Protein AF-A0A7X8MUZ9-F1 (afdb_monomer_lite)

Organism: NCBI:txid1610489

Sequence (87 aa):
MGTVYRAAQLADLGIGRRQRDALVREGRLHRVEHGVYCTERAEGELLLKAVAVTRPHLVFAGATARQIYDGKTITTPLKGQVARPNT

Foldseek 3Di:
DKDKDFLVRCVVVVCHPVNQVVCCVVQCWPDLDVRMIIRHHCFFVSVVVRVCVVCVQKDFDDPQVVCVVVVHGHDPPTHTDGDDPPD

Secondary structure (DSSP, 8-state):
---EEEHHHHHHTT--HHHHHHHHHTTSSEEEETTEEESS---HHHHHHHHHHH-TT-EE-HHHHHHHHTTPPP-SSP-EE-PPP--

pLDDT: mean 93.83, std 5.76, range [57.22, 97.75]

Radius of gyration: 14.66 Å; chains: 1; bounding box: 34×20×42 Å

Structure (mmCIF, N/CA/C/O backbone):
data_AF-A0A7X8MUZ9-F1
#
_entry.id   AF-A0A7X8MUZ9-F1
#
loop_
_atom_site.group_PDB
_atom_site.id
_atom_site.type_symbol
_atom_site.label_atom_id
_atom_site.label_alt_id
_atom_site.label_comp_id
_atom_site.label_asym_id
_atom_site.label_entity_id
_atom_site.label_seq_id
_atom_site.pdbx_PDB_ins_code
_atom_site.Cartn_x
_atom_site.Cartn_y
_atom_site.Cartn_z
_atom_site.occupancy
_atom_site.B_iso_or_equiv
_atom_site.auth_seq_id
_atom_site.auth_comp_id
_atom_site.auth_asym_id
_atom_site.auth_atom_id
_atom_site.pdbx_PDB_model_num
ATOM 1 N N . MET A 1 1 ? 9.332 -3.553 7.784 1.00 73.25 1 MET A N 1
ATOM 2 C CA . MET A 1 1 ? 8.801 -3.708 6.412 1.00 73.25 1 MET A CA 1
ATOM 3 C C . MET A 1 1 ? 7.295 -3.680 6.551 1.00 73.25 1 MET A C 1
ATOM 5 O O . MET A 1 1 ? 6.722 -4.633 7.071 1.00 73.25 1 MET A O 1
ATOM 9 N N . GLY A 1 2 ? 6.676 -2.550 6.213 1.00 87.31 2 GLY A N 1
ATOM 10 C CA . GLY A 1 2 ? 5.256 -2.339 6.472 1.00 87.31 2 GLY A CA 1
ATOM 11 C C . GLY A 1 2 ? 4.341 -3.331 5.752 1.00 87.31 2 GLY A C 1
ATOM 12 O O . GLY A 1 2 ? 4.687 -3.905 4.720 1.00 87.31 2 GLY A O 1
ATOM 13 N N . THR A 1 3 ? 3.150 -3.527 6.313 1.00 95.19 3 THR A N 1
ATOM 14 C CA . THR A 1 3 ? 2.107 -4.405 5.766 1.00 95.19 3 THR A CA 1
ATOM 15 C C . THR A 1 3 ? 0.920 -3.576 5.298 1.00 95.19 3 THR A C 1
ATOM 17 O O . THR A 1 3 ? 0.530 -2.624 5.974 1.00 95.19 3 THR A O 1
ATOM 20 N N . VAL A 1 4 ? 0.342 -3.946 4.152 1.00 96.31 4 VAL A N 1
ATOM 21 C CA . VAL A 1 4 ? -0.880 -3.337 3.612 1.00 96.31 4 VAL A CA 1
ATOM 22 C C . VAL A 1 4 ? -2.096 -4.092 4.136 1.00 96.31 4 VAL A C 1
ATOM 24 O O . VAL A 1 4 ? -2.167 -5.312 4.005 1.00 96.31 4 VAL A O 1
ATOM 27 N N . TYR A 1 5 ? -3.081 -3.360 4.647 1.00 96.38 5 TYR A N 1
ATOM 28 C CA . TYR A 1 5 ? -4.369 -3.897 5.059 1.00 96.38 5 TYR A CA 1
ATOM 29 C C . TYR A 1 5 ? -5.530 -3.168 4.386 1.00 96.38 5 TYR A C 1
ATOM 31 O O . TYR A 1 5 ? -5.597 -1.935 4.364 1.00 96.38 5 TYR A O 1
ATOM 39 N N . ARG A 1 6 ? -6.511 -3.940 3.918 1.00 95.81 6 ARG A N 1
ATOM 40 C CA . ARG A 1 6 ? -7.862 -3.447 3.642 1.00 95.81 6 ARG A CA 1
ATOM 41 C C . ARG A 1 6 ? -8.640 -3.289 4.947 1.00 95.81 6 ARG A C 1
ATOM 43 O O . ARG A 1 6 ? -8.429 -4.018 5.912 1.00 95.81 6 ARG A O 1
ATOM 50 N N . ALA A 1 7 ? -9.610 -2.380 4.951 1.00 95.56 7 ALA A N 1
ATOM 51 C CA . ALA A 1 7 ? -10.509 -2.156 6.080 1.00 95.56 7 ALA A CA 1
ATOM 52 C C . ALA A 1 7 ? -11.218 -3.437 6.551 1.00 95.56 7 ALA A C 1
ATOM 54 O O . ALA A 1 7 ? -11.404 -3.597 7.752 1.00 95.56 7 ALA A O 1
ATOM 55 N N . ALA A 1 8 ? -11.586 -4.325 5.621 1.00 95.19 8 ALA A N 1
ATOM 56 C CA . ALA A 1 8 ? -12.184 -5.622 5.934 1.00 95.19 8 ALA A CA 1
ATOM 57 C C . ALA A 1 8 ? -11.212 -6.517 6.718 1.00 95.19 8 ALA A C 1
ATOM 59 O O . ALA A 1 8 ? -11.561 -6.980 7.791 1.00 95.19 8 ALA A O 1
ATOM 60 N N . GLN A 1 9 ? -9.956 -6.629 6.272 1.00 96.38 9 GLN A N 1
ATOM 61 C CA . GLN A 1 9 ? -8.933 -7.418 6.972 1.00 96.38 9 GLN A CA 1
ATOM 62 C C . GLN A 1 9 ? -8.666 -6.881 8.383 1.00 96.38 9 GLN A C 1
ATOM 64 O O . GLN A 1 9 ? -8.471 -7.648 9.315 1.00 96.38 9 GLN A O 1
ATOM 69 N N . LEU A 1 10 ? -8.682 -5.556 8.566 1.00 96.69 10 LEU A N 1
ATOM 70 C CA . LEU A 1 10 ? -8.584 -4.965 9.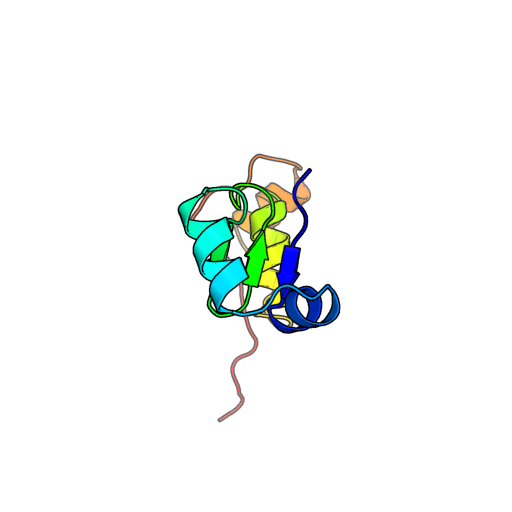904 1.00 96.69 10 LEU A CA 1
ATOM 71 C C . LEU A 1 10 ? -9.813 -5.291 10.760 1.00 96.69 10 LEU A C 1
ATOM 73 O O . LEU A 1 10 ? -9.661 -5.549 11.948 1.00 96.69 10 LEU A O 1
ATOM 77 N N . ALA A 1 11 ? -11.011 -5.306 10.173 1.00 96.75 11 ALA A N 1
ATOM 78 C CA . ALA A 1 11 ? -12.225 -5.691 10.884 1.00 96.75 11 ALA A CA 1
ATOM 79 C C . ALA A 1 11 ? -12.188 -7.165 11.323 1.00 96.75 11 ALA A C 1
ATOM 81 O O . ALA A 1 11 ? -12.545 -7.446 12.465 1.00 96.75 11 ALA A O 1
ATOM 82 N N . ASP A 1 12 ? -11.678 -8.063 10.477 1.00 97.00 12 ASP A N 1
ATOM 83 C CA . ASP A 1 12 ? -11.486 -9.485 10.804 1.00 97.00 12 ASP A CA 1
ATOM 84 C C . ASP A 1 12 ? -10.499 -9.678 11.972 1.00 97.00 12 ASP A C 1
ATOM 86 O O . ASP A 1 12 ? -10.626 -10.610 12.760 1.00 97.00 12 ASP A O 1
ATOM 90 N N . LEU A 1 13 ? -9.552 -8.748 12.136 1.00 95.69 13 LEU A N 1
ATOM 91 C CA . LEU A 1 13 ? -8.620 -8.682 13.269 1.00 95.69 13 LEU A CA 1
ATOM 92 C C . LEU A 1 13 ? -9.208 -7.986 14.514 1.00 95.69 13 LEU A C 1
ATOM 94 O O . LEU A 1 13 ? -8.478 -7.678 15.455 1.00 95.69 13 LEU A O 1
ATOM 98 N N . GLY A 1 14 ? -10.509 -7.681 14.525 1.00 97.00 14 GLY A N 1
ATOM 99 C CA . GLY A 1 14 ? -11.181 -6.969 15.616 1.00 97.00 14 GLY A CA 1
ATOM 100 C C . GLY A 1 14 ? -10.948 -5.453 15.627 1.00 97.00 14 GLY A C 1
ATOM 101 O O . GLY A 1 14 ? -11.432 -4.757 16.519 1.00 97.00 14 GLY A O 1
ATOM 102 N N . ILE A 1 15 ? -10.251 -4.904 14.629 1.00 96.75 15 ILE A N 1
ATOM 103 C CA . ILE A 1 15 ? -9.919 -3.479 14.538 1.00 96.75 15 ILE A CA 1
ATOM 104 C C . ILE A 1 15 ? -11.033 -2.740 13.784 1.00 96.75 15 ILE A C 1
ATOM 106 O O . ILE A 1 15 ? -11.002 -2.503 12.569 1.00 96.75 15 ILE A O 1
ATOM 110 N N . GLY A 1 16 ? -12.043 -2.330 14.550 1.00 95.94 16 GLY A N 1
ATOM 111 C CA . GLY A 1 16 ? -13.177 -1.547 14.064 1.00 95.94 16 GLY A CA 1
ATOM 112 C C . GLY A 1 16 ? -12.805 -0.128 13.611 1.00 95.94 16 GLY A C 1
ATOM 113 O O . GLY A 1 16 ? -11.690 0.357 13.798 1.00 95.94 16 GLY A O 1
ATOM 114 N N . ARG A 1 17 ? -13.768 0.593 13.021 1.00 95.44 17 ARG A N 1
ATOM 115 C CA . ARG A 1 17 ? -13.548 1.946 12.465 1.00 95.44 17 ARG A CA 1
ATOM 116 C C . ARG A 1 17 ? -12.944 2.932 13.475 1.00 95.44 17 ARG A C 1
ATOM 118 O O . ARG A 1 17 ? -11.944 3.562 13.160 1.00 95.44 17 ARG A O 1
ATOM 125 N N . ARG A 1 18 ? -13.520 3.040 14.680 1.00 96.50 18 ARG A N 1
ATOM 126 C CA . ARG A 1 18 ? -13.034 3.973 15.719 1.00 96.50 18 ARG A CA 1
ATOM 127 C C . ARG A 1 18 ? -11.577 3.697 16.094 1.00 96.50 18 ARG A C 1
ATOM 129 O O . ARG A 1 18 ? -10.796 4.629 16.242 1.00 96.50 18 ARG A O 1
ATOM 136 N N . GLN A 1 19 ? -11.213 2.421 16.202 1.00 96.94 19 GLN A N 1
ATOM 137 C CA . GLN A 1 19 ? -9.849 2.013 16.516 1.00 96.94 19 GLN A CA 1
ATOM 138 C C . GLN A 1 19 ? -8.895 2.298 15.354 1.00 96.94 19 GLN A C 1
ATOM 140 O O . GLN A 1 19 ? -7.796 2.781 15.591 1.00 96.94 19 GLN A O 1
ATOM 145 N N . ARG A 1 20 ? -9.315 2.086 14.099 1.00 96.69 20 ARG A N 1
ATOM 146 C CA . ARG A 1 20 ? -8.529 2.500 12.923 1.00 96.69 20 ARG A CA 1
ATOM 147 C C . ARG A 1 20 ? -8.246 3.998 12.931 1.00 96.69 20 ARG A C 1
ATOM 149 O O . ARG A 1 20 ? -7.103 4.390 12.736 1.00 96.69 20 ARG A O 1
ATOM 156 N N . ASP A 1 21 ? -9.261 4.821 13.184 1.00 96.31 21 ASP A N 1
ATOM 157 C CA . ASP A 1 21 ? -9.110 6.279 13.225 1.00 96.31 21 ASP A CA 1
ATOM 158 C C . ASP A 1 21 ? -8.164 6.709 14.365 1.00 96.31 21 ASP A C 1
ATOM 160 O O . ASP A 1 21 ? -7.307 7.572 14.167 1.00 96.31 21 ASP A O 1
ATOM 164 N N . ALA A 1 22 ? -8.248 6.056 15.532 1.00 97.56 22 ALA A N 1
ATOM 165 C CA . ALA A 1 22 ? -7.308 6.260 16.635 1.00 97.56 22 ALA A CA 1
ATOM 166 C C . ALA A 1 22 ? -5.869 5.875 16.251 1.00 97.56 22 ALA A C 1
ATOM 168 O O . ALA A 1 22 ? -4.968 6.695 16.401 1.00 97.56 22 ALA A O 1
ATOM 169 N N . LEU A 1 23 ? -5.665 4.688 15.671 1.00 97.12 23 LEU A N 1
ATOM 170 C CA . LEU A 1 23 ? -4.353 4.214 15.220 1.00 97.12 23 LEU A CA 1
ATOM 171 C C . LEU A 1 23 ? -3.750 5.112 14.132 1.00 97.12 23 LEU A C 1
ATOM 173 O O . LEU A 1 23 ? -2.536 5.294 14.100 1.00 97.12 23 LEU A O 1
ATOM 177 N N . VAL A 1 24 ? -4.581 5.689 13.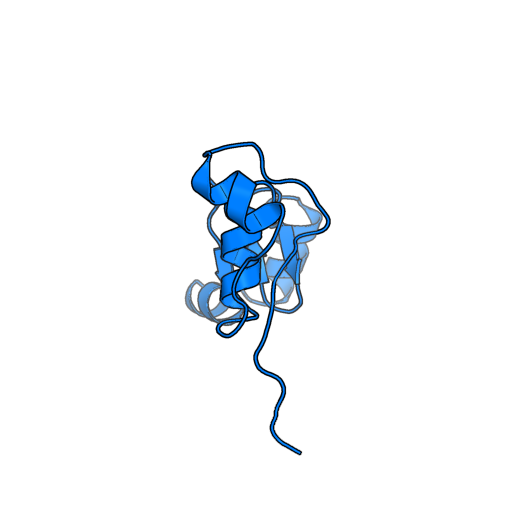258 1.00 96.75 24 VAL A N 1
ATOM 178 C CA . VAL A 1 24 ? -4.129 6.666 12.259 1.00 96.75 24 VAL A CA 1
ATOM 179 C C . VAL A 1 24 ? -3.671 7.961 12.917 1.00 96.75 24 VAL A C 1
ATOM 181 O O . VAL A 1 24 ? -2.594 8.461 12.602 1.00 96.75 24 VAL A O 1
ATOM 184 N N . ARG A 1 25 ? -4.452 8.490 13.862 1.00 96.75 25 ARG A N 1
ATOM 185 C CA . ARG A 1 25 ? -4.089 9.695 14.622 1.00 96.75 25 ARG A CA 1
ATOM 186 C C . ARG A 1 25 ? -2.818 9.496 15.453 1.00 96.75 25 ARG A C 1
ATOM 188 O O . ARG A 1 25 ? -2.043 10.430 15.607 1.00 96.75 25 ARG A O 1
ATOM 195 N N . GLU A 1 26 ? -2.606 8.289 15.966 1.00 96.56 26 GLU A N 1
ATOM 196 C CA . GLU A 1 26 ? -1.406 7.889 16.712 1.00 96.56 26 GLU A CA 1
ATOM 197 C C . GLU A 1 26 ? -0.192 7.603 15.811 1.00 96.56 26 GLU A C 1
ATOM 199 O O . GLU A 1 26 ? 0.894 7.353 16.324 1.00 96.56 26 GLU A O 1
ATOM 204 N N . GLY A 1 27 ? -0.351 7.603 14.482 1.00 95.38 27 GLY A N 1
ATOM 205 C CA . GLY A 1 27 ? 0.728 7.285 13.541 1.00 95.38 27 GLY A CA 1
ATOM 206 C C . GLY A 1 27 ? 1.126 5.805 13.513 1.00 95.38 27 GLY A C 1
ATOM 207 O O . GLY A 1 27 ? 2.175 5.464 12.983 1.00 95.38 27 GLY A O 1
ATOM 208 N N . ARG A 1 28 ? 0.299 4.919 14.079 1.00 95.50 28 ARG A N 1
ATOM 209 C CA . ARG A 1 28 ? 0.496 3.457 14.075 1.00 95.50 28 ARG A CA 1
ATOM 210 C C . ARG A 1 28 ? -0.110 2.786 12.842 1.00 95.50 28 ARG A C 1
ATOM 212 O O . ARG A 1 28 ? 0.254 1.666 12.494 1.00 95.50 28 ARG A O 1
ATOM 219 N N . LEU A 1 29 ? -1.062 3.461 12.203 1.00 96.44 29 LEU A N 1
ATOM 220 C CA . LEU A 1 29 ? -1.545 3.152 10.866 1.00 96.44 29 LEU A CA 1
ATOM 221 C C . LEU A 1 29 ? -1.410 4.392 9.987 1.00 96.44 29 LEU A C 1
ATOM 223 O O . LEU A 1 29 ? -1.632 5.516 10.418 1.00 96.44 29 LEU A O 1
ATOM 227 N N . HIS A 1 30 ? -1.123 4.183 8.714 1.00 96.44 30 HIS A N 1
ATOM 228 C CA . HIS A 1 30 ? -1.044 5.234 7.714 1.00 96.44 30 HIS A CA 1
ATOM 229 C C . HIS A 1 30 ? -2.076 4.946 6.641 1.00 96.44 30 HIS A C 1
ATOM 231 O O . HIS A 1 30 ? -2.018 3.921 5.965 1.00 96.44 30 HIS A O 1
ATOM 237 N N . ARG A 1 31 ? -3.057 5.831 6.493 1.00 94.88 31 ARG A N 1
ATOM 238 C CA . ARG A 1 31 ? -4.076 5.680 5.457 1.00 94.88 31 ARG A CA 1
ATOM 239 C C . ARG A 1 31 ? -3.495 6.101 4.110 1.00 94.88 31 ARG A C 1
ATOM 241 O O . ARG A 1 31 ? -3.063 7.239 3.969 1.00 94.88 31 ARG A O 1
ATOM 248 N N . VAL A 1 32 ? -3.519 5.194 3.136 1.00 92.25 32 VAL A N 1
ATOM 249 C CA . VAL A 1 32 ? -3.062 5.478 1.764 1.00 92.25 32 VAL A CA 1
ATOM 250 C C . VAL A 1 32 ? -4.225 5.990 0.928 1.00 92.25 32 VAL A C 1
ATOM 252 O O . VAL A 1 32 ? -4.121 7.017 0.271 1.00 92.25 32 VAL A O 1
ATOM 255 N N . GLU A 1 33 ? -5.360 5.295 1.010 1.00 90.38 33 GLU A N 1
ATOM 256 C CA . GLU A 1 33 ? -6.596 5.630 0.303 1.00 90.38 33 GLU A CA 1
ATOM 257 C C . GLU A 1 33 ? -7.819 5.282 1.156 1.00 90.38 33 GLU A C 1
ATOM 259 O O . GLU A 1 33 ? -7.723 4.858 2.315 1.00 90.38 33 GLU A O 1
ATOM 264 N N . HIS A 1 34 ? -9.019 5.470 0.608 1.00 89.75 34 HIS A N 1
ATOM 265 C CA . HIS A 1 34 ? -10.216 5.018 1.293 1.00 89.75 34 HIS A CA 1
ATOM 266 C C . HIS A 1 34 ? -10.193 3.496 1.498 1.00 89.75 34 HIS A C 1
ATOM 268 O O . HIS A 1 34 ? -10.160 2.731 0.544 1.00 89.75 34 HIS A O 1
ATOM 274 N N . GLY A 1 35 ? -10.223 3.064 2.763 1.00 92.81 35 GLY A N 1
ATOM 275 C CA . GLY A 1 35 ? -10.278 1.648 3.114 1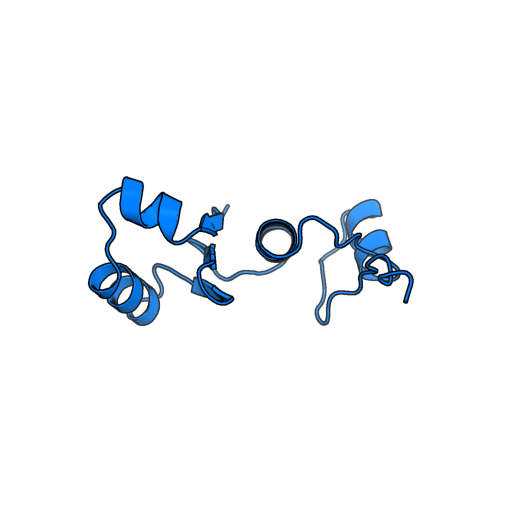.00 92.81 35 GLY A CA 1
ATOM 276 C C . GLY A 1 35 ? -8.957 0.887 2.988 1.00 92.81 35 GLY A C 1
ATOM 277 O O . GLY A 1 35 ? -8.982 -0.326 3.174 1.00 92.81 35 GLY A O 1
ATOM 278 N N . VAL A 1 36 ? -7.828 1.558 2.725 1.00 95.88 36 VAL A N 1
ATOM 279 C CA . VAL A 1 36 ? -6.497 0.931 2.660 1.00 95.88 36 VAL A CA 1
ATOM 280 C C . VAL A 1 36 ? -5.507 1.643 3.568 1.00 95.88 36 VAL A C 1
ATOM 282 O O . VAL A 1 36 ? -5.375 2.871 3.544 1.00 95.88 36 VAL A O 1
ATOM 285 N N . TYR A 1 37 ? -4.816 0.843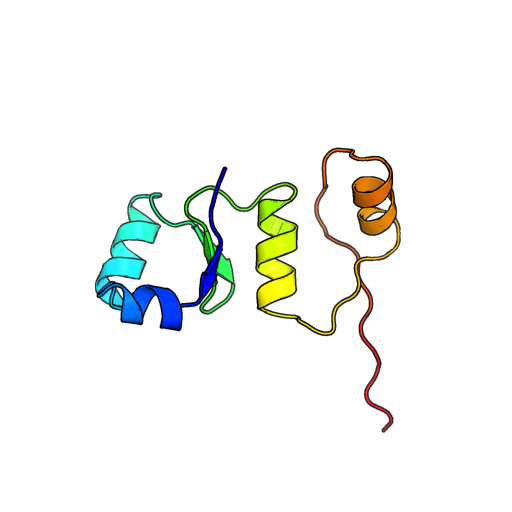 4.372 1.00 96.62 37 TYR A N 1
ATOM 286 C CA . TYR A 1 37 ? -3.924 1.280 5.434 1.00 96.62 37 TYR A CA 1
ATOM 287 C C . TYR A 1 37 ? -2.596 0.532 5.356 1.00 96.62 37 TYR A C 1
ATOM 289 O O . TYR A 1 37 ? -2.550 -0.618 4.926 1.00 96.62 37 TYR A O 1
ATOM 297 N N . CYS A 1 38 ? -1.540 1.172 5.835 1.00 96.94 38 CYS A N 1
ATOM 298 C CA . CYS A 1 38 ? -0.216 0.595 6.003 1.00 96.94 38 CYS A CA 1
ATOM 299 C C . CYS A 1 38 ? 0.225 0.704 7.466 1.00 96.94 38 CYS A C 1
ATOM 301 O O . CYS A 1 38 ? -0.138 1.659 8.148 1.00 96.94 38 CYS A O 1
ATOM 303 N N . THR A 1 39 ? 1.024 -0.243 7.952 1.00 95.69 39 THR A N 1
ATOM 304 C CA . THR A 1 39 ? 1.610 -0.185 9.312 1.00 95.69 39 THR A CA 1
ATOM 305 C C . THR A 1 39 ? 2.820 0.745 9.423 1.00 95.69 39 THR A C 1
ATOM 307 O O . THR A 1 39 ? 3.301 1.006 10.516 1.00 95.69 39 THR A O 1
ATOM 310 N N . GLU A 1 40 ? 3.322 1.228 8.290 1.00 95.25 40 GLU A N 1
ATOM 311 C CA . GLU A 1 40 ? 4.400 2.211 8.161 1.00 95.25 40 GLU A CA 1
ATOM 312 C C . GLU A 1 40 ? 3.967 3.244 7.107 1.00 95.25 40 GLU A C 1
ATOM 314 O O . GLU A 1 40 ? 2.995 3.021 6.369 1.00 95.25 40 GLU A O 1
ATOM 319 N N . ARG A 1 41 ? 4.668 4.378 7.014 1.00 92.75 41 ARG A N 1
ATOM 320 C CA . ARG A 1 41 ? 4.393 5.383 5.981 1.00 92.75 41 ARG A CA 1
ATOM 321 C C . ARG A 1 41 ? 4.506 4.736 4.595 1.00 92.75 41 ARG A C 1
ATOM 323 O O . ARG A 1 41 ? 5.481 4.054 4.295 1.00 92.75 41 ARG A O 1
ATOM 330 N N . ALA A 1 42 ? 3.485 4.921 3.759 1.00 91.19 42 ALA A N 1
ATOM 331 C CA . ALA A 1 42 ? 3.424 4.290 2.445 1.00 91.19 42 ALA A CA 1
ATOM 332 C C . ALA A 1 42 ? 4.373 4.983 1.459 1.00 91.19 42 ALA A C 1
ATOM 334 O O . ALA A 1 42 ? 4.000 5.930 0.771 1.00 91.19 42 ALA A O 1
ATOM 335 N N . GLU A 1 43 ? 5.601 4.485 1.401 1.00 92.31 43 GLU A N 1
ATOM 336 C CA . GLU A 1 43 ? 6.659 4.922 0.491 1.00 92.31 43 GLU A CA 1
ATOM 337 C C . GLU A 1 43 ? 7.234 3.713 -0.256 1.00 92.31 43 GLU A C 1
ATOM 339 O O . GLU A 1 43 ? 6.954 2.560 0.091 1.00 92.31 43 GLU A O 1
ATOM 344 N N . GLY A 1 44 ? 8.025 3.960 -1.303 1.00 93.06 44 GLY A N 1
ATOM 345 C CA . GLY A 1 44 ? 8.736 2.890 -2.000 1.00 93.06 44 GLY A CA 1
ATOM 346 C C . GLY A 1 44 ? 7.806 1.785 -2.516 1.00 93.06 44 GLY A C 1
ATOM 347 O O . GLY A 1 44 ? 6.729 2.036 -3.062 1.00 93.06 44 GLY A O 1
ATOM 348 N N . GLU A 1 45 ? 8.211 0.539 -2.281 1.00 92.06 45 GLU A N 1
ATOM 349 C CA . GLU A 1 45 ? 7.422 -0.649 -2.615 1.00 92.06 45 GLU A CA 1
ATOM 350 C C . GLU A 1 45 ? 6.113 -0.768 -1.832 1.00 92.06 45 GLU A C 1
ATOM 352 O O . GLU A 1 45 ? 5.139 -1.321 -2.344 1.00 92.06 45 GLU A O 1
ATOM 357 N N . LEU A 1 46 ? 6.064 -0.274 -0.590 1.00 94.19 46 LEU A N 1
ATOM 358 C CA . LEU A 1 46 ? 4.860 -0.365 0.233 1.00 94.19 46 LEU A CA 1
ATOM 359 C C . LEU A 1 46 ? 3.727 0.459 -0.382 1.00 94.19 46 LEU A C 1
ATOM 361 O O . LEU A 1 46 ? 2.580 0.011 -0.414 1.00 94.19 46 LEU A O 1
ATOM 365 N N . LEU A 1 47 ? 4.065 1.625 -0.941 1.00 93.94 47 LEU A N 1
ATOM 366 C CA . LEU A 1 47 ? 3.127 2.434 -1.711 1.00 93.94 47 LEU A CA 1
ATOM 367 C C . LEU A 1 47 ? 2.638 1.696 -2.964 1.00 93.94 47 LEU A C 1
ATOM 369 O O . LEU A 1 47 ? 1.435 1.673 -3.219 1.00 93.94 47 LEU A O 1
ATOM 373 N N . LEU A 1 48 ? 3.542 1.056 -3.719 1.00 94.94 48 LEU A N 1
ATOM 374 C CA . LEU A 1 48 ? 3.169 0.279 -4.909 1.00 94.94 48 LEU A CA 1
ATOM 375 C C . LEU A 1 48 ? 2.189 -0.847 -4.562 1.00 94.94 48 LEU A C 1
ATOM 377 O O . LEU A 1 48 ? 1.161 -0.994 -5.224 1.00 94.94 48 LEU A O 1
ATOM 381 N N . LYS A 1 49 ? 2.471 -1.600 -3.491 1.00 94.25 49 LYS A N 1
ATOM 382 C CA . LYS A 1 49 ? 1.593 -2.668 -2.990 1.00 94.25 49 LYS A CA 1
ATOM 383 C C . LYS A 1 49 ? 0.229 -2.113 -2.584 1.00 94.25 49 LYS A C 1
ATOM 385 O O . LYS A 1 49 ? -0.793 -2.673 -2.969 1.00 94.25 49 LYS A O 1
ATOM 390 N N . ALA A 1 50 ? 0.195 -0.994 -1.860 1.00 94.56 50 ALA A N 1
ATOM 391 C CA . ALA A 1 50 ? -1.056 -0.371 -1.436 1.00 94.56 50 ALA A CA 1
ATOM 392 C C . ALA A 1 50 ? -1.921 0.083 -2.624 1.00 94.56 50 ALA A C 1
ATOM 394 O O . ALA A 1 50 ? -3.127 -0.162 -2.633 1.00 94.56 50 ALA A O 1
ATOM 395 N N . VAL A 1 51 ? -1.309 0.678 -3.651 1.00 93.62 51 VAL A N 1
ATOM 396 C CA . VAL A 1 51 ? -2.011 1.108 -4.870 1.00 93.62 51 VAL A CA 1
ATOM 397 C C . VAL A 1 51 ? -2.509 -0.086 -5.686 1.00 93.62 51 VAL A C 1
ATOM 399 O O . VAL A 1 51 ? -3.644 -0.068 -6.160 1.00 93.62 51 VAL A O 1
ATOM 402 N N . ALA A 1 52 ? -1.706 -1.145 -5.822 1.00 93.00 52 ALA A N 1
ATOM 403 C CA . ALA A 1 52 ? -2.112 -2.359 -6.532 1.00 93.00 52 ALA A CA 1
ATOM 404 C C . ALA A 1 52 ? -3.321 -3.043 -5.865 1.00 93.00 52 ALA A C 1
ATOM 406 O O . ALA A 1 52 ? -4.186 -3.592 -6.545 1.00 93.00 52 ALA A O 1
ATOM 407 N N . VAL A 1 53 ? -3.430 -2.954 -4.534 1.00 91.75 53 VAL A N 1
ATOM 408 C CA . VAL A 1 53 ? -4.566 -3.493 -3.772 1.00 91.75 53 VAL A CA 1
ATOM 409 C C . VAL A 1 53 ? -5.880 -2.764 -4.079 1.00 91.75 53 VAL A C 1
ATOM 411 O O . VAL A 1 53 ? -6.929 -3.416 -4.059 1.00 91.75 53 VAL A O 1
ATOM 414 N N . THR A 1 54 ? -5.862 -1.451 -4.343 1.00 88.00 54 THR A N 1
ATOM 415 C CA . THR A 1 54 ? -7.077 -0.678 -4.683 1.00 88.00 54 THR A CA 1
ATOM 416 C C . THR A 1 54 ? -7.373 -0.637 -6.174 1.00 88.00 54 THR A C 1
ATOM 418 O O . THR A 1 54 ? -8.527 -0.470 -6.562 1.00 88.00 54 THR A O 1
ATOM 421 N N . ARG A 1 55 ? -6.352 -0.804 -7.018 1.00 90.44 55 ARG A N 1
ATOM 422 C CA . ARG A 1 55 ? -6.460 -0.752 -8.478 1.00 90.44 55 ARG A CA 1
ATOM 423 C C . ARG A 1 55 ? -5.866 -2.020 -9.097 1.00 90.44 55 ARG A C 1
ATOM 425 O O . ARG A 1 55 ? -4.805 -1.946 -9.711 1.00 90.44 55 ARG A O 1
ATOM 432 N N . PRO A 1 56 ? -6.547 -3.175 -8.989 1.00 89.75 56 PRO A N 1
ATOM 433 C CA . PRO A 1 56 ? -6.016 -4.454 -9.471 1.00 89.75 56 PRO A CA 1
ATOM 434 C C . PRO A 1 56 ? -5.779 -4.497 -10.991 1.00 89.75 56 PRO A C 1
ATOM 436 O O . PRO A 1 56 ? -5.023 -5.335 -11.466 1.00 89.75 56 PRO A O 1
ATOM 439 N N . HIS A 1 57 ? -6.402 -3.596 -11.756 1.00 93.12 57 HIS A N 1
ATOM 440 C CA . HIS A 1 57 ? -6.225 -3.486 -13.210 1.00 93.12 57 HIS A CA 1
ATOM 441 C C . HIS A 1 57 ? -5.180 -2.439 -13.628 1.00 93.12 57 HIS A C 1
ATOM 443 O O . HIS A 1 57 ? -4.981 -2.218 -14.822 1.00 93.12 57 HIS A O 1
ATOM 449 N N . LEU A 1 58 ? -4.545 -1.756 -12.669 1.00 94.56 58 LEU A N 1
ATOM 450 C CA . LEU A 1 58 ? -3.466 -0.815 -12.947 1.00 94.56 58 LEU A CA 1
ATOM 451 C C . LEU A 1 58 ? -2.174 -1.582 -13.220 1.00 94.56 58 LEU A C 1
ATOM 453 O O . LEU A 1 58 ? -1.712 -2.357 -12.387 1.00 94.56 58 LEU A O 1
ATOM 457 N N . VAL A 1 59 ? -1.542 -1.278 -14.345 1.00 95.88 59 VAL A N 1
ATOM 458 C CA . VAL A 1 59 ? -0.182 -1.719 -14.652 1.00 95.88 59 VAL A CA 1
ATOM 459 C C . VAL A 1 59 ? 0.753 -0.529 -14.479 1.00 95.88 59 VAL A C 1
ATOM 461 O O . VAL A 1 59 ? 0.537 0.521 -15.085 1.00 95.88 59 VAL A O 1
ATOM 464 N N . PHE A 1 60 ? 1.790 -0.652 -13.648 1.00 97.19 60 PHE A N 1
ATOM 465 C CA . PHE A 1 60 ? 2.802 0.402 -13.529 1.00 97.19 60 PHE A CA 1
ATOM 466 C C . PHE A 1 60 ? 3.561 0.559 -14.851 1.00 97.19 60 PHE A C 1
ATOM 468 O O . PHE A 1 60 ? 3.892 -0.423 -15.508 1.00 97.19 60 PHE A O 1
ATOM 475 N N . ALA A 1 61 ? 3.829 1.803 -15.250 1.00 96.88 61 ALA A N 1
ATOM 476 C CA . ALA A 1 61 ? 4.373 2.133 -16.567 1.00 96.88 61 ALA A CA 1
ATOM 477 C C . ALA A 1 61 ? 5.393 3.280 -16.489 1.00 96.88 61 ALA A C 1
ATOM 479 O O . ALA A 1 61 ? 5.519 3.956 -15.466 1.00 96.88 61 ALA A O 1
ATOM 480 N N . GLY A 1 62 ? 6.124 3.518 -17.581 1.00 96.88 62 GLY A N 1
ATOM 481 C CA . GLY A 1 62 ? 7.075 4.628 -17.694 1.00 96.88 62 GLY A CA 1
ATOM 482 C C . GLY A 1 62 ? 8.151 4.612 -16.603 1.00 96.88 62 GLY A C 1
ATOM 483 O O . GLY A 1 62 ? 8.748 3.573 -16.325 1.00 96.88 62 GLY A O 1
ATOM 484 N N . ALA A 1 63 ? 8.386 5.768 -15.972 1.00 96.94 63 ALA A N 1
ATOM 485 C CA . ALA A 1 63 ? 9.415 5.923 -14.941 1.00 96.94 63 ALA A CA 1
ATOM 486 C C . ALA A 1 63 ? 9.230 4.958 -13.757 1.00 96.94 63 ALA A C 1
ATOM 488 O O . ALA A 1 63 ? 10.208 4.379 -13.298 1.00 96.94 63 ALA A O 1
ATOM 489 N N . THR A 1 64 ? 7.992 4.726 -13.306 1.00 97.75 64 THR A N 1
ATOM 490 C CA . THR A 1 64 ? 7.718 3.799 -12.198 1.00 97.75 64 THR A CA 1
ATOM 491 C C . THR A 1 64 ? 8.068 2.363 -12.576 1.00 97.75 64 THR A C 1
ATOM 493 O O . THR A 1 64 ? 8.755 1.692 -11.814 1.00 97.75 64 THR A O 1
ATOM 496 N N . ALA A 1 65 ? 7.681 1.902 -13.771 1.00 97.31 65 ALA A N 1
ATOM 497 C CA . ALA A 1 65 ? 8.071 0.573 -14.252 1.00 97.31 65 ALA A CA 1
ATOM 498 C C . ALA A 1 65 ? 9.595 0.430 -14.364 1.00 97.31 65 ALA A C 1
ATOM 500 O O . ALA A 1 65 ? 10.148 -0.591 -13.966 1.00 97.31 65 ALA A O 1
ATOM 501 N N . ARG A 1 66 ? 10.285 1.473 -14.848 1.00 97.75 66 ARG A N 1
ATOM 502 C CA . ARG A 1 66 ? 11.749 1.479 -14.934 1.00 97.75 66 ARG A CA 1
ATOM 503 C C . ARG A 1 66 ? 12.409 1.411 -13.557 1.00 97.75 66 ARG A C 1
ATOM 505 O O . ARG A 1 66 ? 13.365 0.666 -13.396 1.00 97.75 66 ARG A O 1
ATOM 512 N N . GLN A 1 67 ? 11.904 2.158 -12.575 1.00 97.56 67 GLN A N 1
ATOM 513 C CA . GLN A 1 67 ? 12.418 2.130 -11.202 1.00 97.56 67 GLN A CA 1
ATOM 514 C C . GLN A 1 67 ? 12.220 0.760 -10.552 1.00 97.56 67 GLN A C 1
ATOM 516 O O . GLN A 1 67 ? 13.154 0.259 -9.940 1.00 97.56 67 GLN A O 1
ATOM 521 N N . ILE A 1 68 ? 11.051 0.136 -10.743 1.00 96.44 68 ILE A N 1
ATOM 522 C CA . ILE A 1 68 ? 10.788 -1.236 -10.285 1.00 96.44 68 ILE A CA 1
ATOM 523 C C . ILE A 1 68 ? 11.788 -2.205 -10.926 1.00 96.44 68 ILE A C 1
ATOM 525 O O . ILE A 1 68 ? 12.426 -2.978 -10.219 1.00 96.44 68 ILE A O 1
ATOM 529 N N . TYR A 1 69 ? 11.948 -2.140 -12.251 1.00 97.06 69 TYR A N 1
ATOM 530 C CA . TYR A 1 69 ? 12.841 -3.030 -12.995 1.00 97.06 69 TYR A CA 1
ATOM 531 C C . TYR A 1 69 ? 14.311 -2.878 -12.581 1.00 97.06 69 TYR A C 1
ATOM 533 O O . TYR A 1 69 ? 15.005 -3.870 -12.389 1.00 97.06 69 TYR A O 1
ATOM 541 N N . ASP A 1 70 ? 14.782 -1.640 -12.415 1.00 97.06 70 ASP A N 1
ATOM 542 C CA . ASP A 1 70 ? 16.163 -1.344 -12.020 1.00 97.06 70 ASP A CA 1
ATOM 543 C C . ASP A 1 70 ? 16.402 -1.495 -10.499 1.00 97.06 70 ASP A C 1
ATOM 545 O O . ASP A 1 70 ? 17.517 -1.248 -10.041 1.00 97.06 70 ASP A O 1
ATOM 549 N N . GLY A 1 71 ? 15.375 -1.810 -9.696 1.00 94.56 71 GLY A N 1
ATOM 550 C CA . GLY A 1 71 ? 15.472 -1.832 -8.230 1.00 94.56 71 GLY A CA 1
ATOM 551 C C . GLY A 1 71 ? 15.814 -0.468 -7.610 1.00 94.56 71 GLY A C 1
ATOM 552 O O . GLY A 1 71 ? 16.456 -0.395 -6.563 1.00 94.56 71 GLY A O 1
ATOM 553 N N . LYS A 1 72 ? 15.436 0.631 -8.271 1.00 95.25 72 LYS A N 1
ATOM 554 C CA . LYS A 1 72 ? 15.700 2.004 -7.814 1.00 95.25 72 LYS A CA 1
ATOM 555 C C . LYS A 1 72 ? 14.596 2.508 -6.891 1.00 95.25 72 LYS A C 1
ATOM 557 O O . LYS A 1 72 ? 13.460 2.042 -6.932 1.00 95.25 72 LYS A O 1
ATOM 562 N N . THR A 1 73 ? 14.919 3.543 -6.116 1.00 94.75 73 THR A N 1
ATOM 563 C CA . THR A 1 73 ? 13.950 4.265 -5.287 1.00 94.75 73 THR A CA 1
ATOM 564 C C . THR A 1 73 ? 12.730 4.683 -6.106 1.00 94.75 73 THR A C 1
ATOM 566 O O . THR A 1 73 ? 12.852 5.374 -7.120 1.00 94.75 73 THR A O 1
ATOM 569 N N . ILE A 1 74 ? 11.547 4.282 -5.640 1.00 96.19 74 ILE A N 1
ATOM 570 C CA . ILE A 1 74 ? 10.274 4.675 -6.242 1.00 96.19 74 ILE A CA 1
ATOM 571 C C . ILE A 1 74 ? 9.979 6.127 -5.882 1.00 96.19 74 ILE A C 1
ATOM 573 O O . ILE A 1 74 ? 9.975 6.493 -4.706 1.00 96.19 74 ILE A O 1
ATOM 577 N N . THR A 1 75 ? 9.682 6.946 -6.887 1.00 95.38 75 THR A N 1
ATOM 578 C CA . THR A 1 75 ? 9.344 8.363 -6.694 1.00 95.38 75 THR A CA 1
ATOM 579 C C . THR A 1 75 ? 7.893 8.647 -7.053 1.00 95.38 75 THR A C 1
ATOM 581 O O . THR A 1 75 ? 7.347 8.069 -7.992 1.00 95.38 75 THR A O 1
ATOM 584 N N . THR A 1 76 ? 7.277 9.595 -6.351 1.00 93.38 76 THR A N 1
ATOM 585 C CA . THR A 1 76 ? 5.946 10.118 -6.681 1.00 93.38 76 THR A CA 1
ATOM 586 C C . THR A 1 76 ? 6.036 11.331 -7.619 1.00 93.38 76 THR A C 1
ATOM 588 O O . THR A 1 76 ? 6.997 12.092 -7.512 1.00 93.38 76 THR A O 1
ATOM 591 N N . PRO A 1 77 ? 5.036 11.577 -8.488 1.00 94.25 77 PRO A N 1
ATOM 592 C CA . PRO A 1 77 ? 3.820 10.785 -8.678 1.00 94.25 77 PRO A CA 1
ATOM 593 C C . PRO A 1 77 ? 4.087 9.460 -9.405 1.00 94.25 77 PRO A C 1
ATOM 595 O O . PRO A 1 77 ? 4.880 9.407 -10.345 1.00 94.25 77 PRO A O 1
ATOM 598 N N . LEU A 1 78 ? 3.380 8.403 -8.994 1.00 95.19 78 LEU A N 1
ATOM 599 C CA . LEU A 1 78 ? 3.444 7.106 -9.669 1.00 95.19 78 LEU A CA 1
ATOM 600 C C . LEU A 1 78 ? 2.844 7.192 -11.077 1.00 95.19 78 LEU A C 1
ATOM 602 O O . LEU A 1 78 ? 1.883 7.926 -11.321 1.00 95.19 78 LEU A O 1
ATOM 606 N N . LYS A 1 79 ? 3.396 6.408 -12.002 1.00 97.00 79 LYS A N 1
ATOM 607 C CA . LYS A 1 79 ? 2.918 6.280 -13.379 1.00 97.00 79 LYS A CA 1
ATOM 608 C C . LYS A 1 79 ? 2.375 4.875 -13.610 1.00 97.00 79 LYS A C 1
ATOM 610 O O . LYS A 1 79 ? 3.029 3.880 -13.302 1.00 97.00 79 LYS A O 1
ATOM 615 N N . GLY A 1 80 ? 1.183 4.798 -14.186 1.00 95.75 80 GLY A N 1
ATOM 616 C CA . GLY A 1 80 ? 0.557 3.540 -14.561 1.00 95.75 80 GLY A CA 1
ATOM 617 C C . GLY A 1 80 ? -0.496 3.729 -15.642 1.00 95.75 80 GLY A C 1
ATOM 618 O O . GLY A 1 80 ? -0.875 4.855 -15.968 1.00 95.75 80 GLY A O 1
ATOM 619 N N . GLN A 1 81 ? -0.926 2.614 -16.214 1.00 96.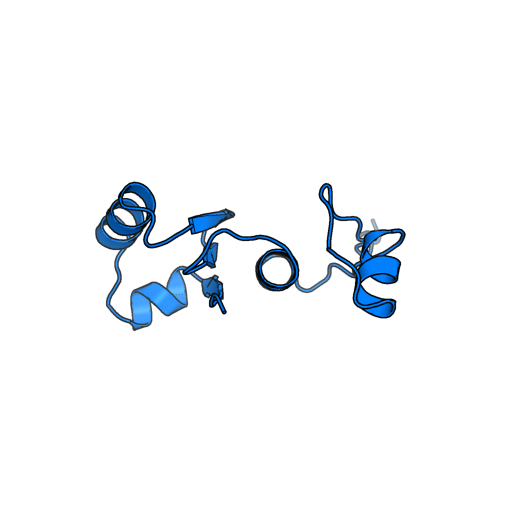19 81 GLN A N 1
ATOM 620 C CA . GLN A 1 81 ? -1.931 2.527 -17.262 1.00 96.19 81 GLN A CA 1
ATOM 621 C C . GLN A 1 81 ? -3.049 1.582 -16.825 1.00 96.19 81 GLN A C 1
ATOM 623 O O . GLN A 1 81 ? -2.817 0.616 -16.102 1.00 96.19 81 GLN A O 1
ATOM 628 N N . VAL A 1 82 ? -4.261 1.874 -17.279 1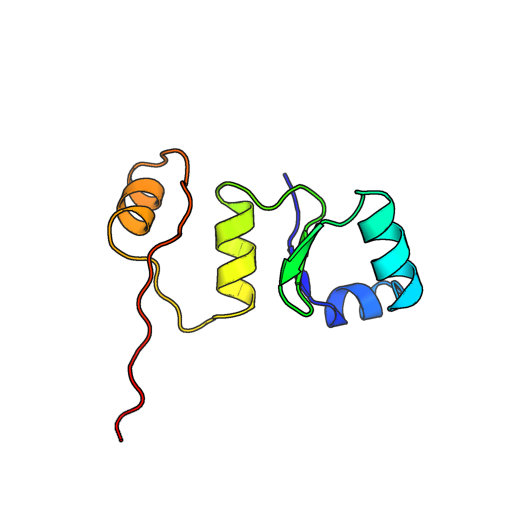.00 94.31 82 VAL A N 1
ATOM 629 C CA . VAL A 1 82 ? -5.438 1.012 -17.145 1.00 94.31 82 VAL A CA 1
ATOM 630 C C . VAL A 1 82 ? -6.050 0.840 -18.527 1.00 94.31 82 VAL A C 1
ATOM 632 O O . VAL A 1 82 ? -5.953 1.745 -19.362 1.00 94.31 82 VAL A O 1
ATOM 635 N N . ALA A 1 83 ? -6.688 -0.302 -18.775 1.00 91.69 83 ALA A N 1
ATOM 636 C CA . ALA A 1 83 ? -7.500 -0.459 -19.973 1.00 91.69 83 ALA A CA 1
ATOM 637 C C . ALA A 1 83 ? -8.619 0.593 -19.967 1.00 91.69 83 ALA A C 1
ATOM 639 O O . ALA A 1 83 ? -9.267 0.813 -18.939 1.00 91.69 83 ALA A O 1
ATOM 640 N N . ARG A 1 84 ? -8.847 1.254 -21.106 1.00 86.19 84 ARG A N 1
ATOM 641 C CA . ARG A 1 84 ? -10.062 2.055 -21.262 1.00 86.19 84 ARG A CA 1
ATOM 642 C C . ARG A 1 84 ? -11.239 1.088 -21.396 1.00 86.19 84 ARG A C 1
ATOM 644 O O . ARG A 1 84 ? -11.096 0.100 -22.116 1.00 86.19 84 ARG A O 1
ATOM 651 N N . PRO A 1 85 ? -12.381 1.346 -20.740 1.00 81.44 85 PRO A N 1
ATOM 652 C CA . PRO A 1 85 ? -13.608 0.656 -21.103 1.00 81.44 85 PRO A CA 1
ATOM 653 C C . PRO A 1 85 ? -13.864 0.933 -22.589 1.00 81.44 85 PRO A C 1
ATOM 655 O O . PRO A 1 85 ? -13.774 2.089 -23.006 1.00 81.44 85 PRO A O 1
ATOM 658 N N . ASN A 1 86 ? -14.123 -0.103 -23.386 1.00 74.62 86 ASN A N 1
ATOM 659 C CA . ASN A 1 86 ? -14.650 0.101 -24.732 1.00 74.62 86 ASN A CA 1
ATOM 660 C C . ASN A 1 86 ? -16.044 0.715 -24.562 1.00 74.62 86 ASN A C 1
ATOM 662 O O . ASN A 1 86 ? -16.932 0.046 -24.034 1.00 74.62 86 ASN A O 1
ATOM 666 N N . THR A 1 87 ? -16.188 1.994 -24.904 1.00 57.22 87 THR A N 1
ATOM 667 C CA . THR A 1 87 ? -17.484 2.671 -25.017 1.00 57.22 87 THR A CA 1
ATOM 668 C C . THR A 1 87 ? -18.217 2.212 -26.266 1.00 57.22 87 THR A C 1
ATOM 670 O O . THR A 1 87 ? -17.527 1.985 -27.288 1.00 57.22 87 THR A O 1
#